Protein AF-A0A8I1WIM0-F1 (afdb_monomer_lite)

Organism: Bacillus subtilis (NCBI:txid1423)

pLDDT: mean 78.81, std 13.59, range [36.5, 94.38]

Radius of gyration: 32.96 Å; chains: 1; bounding box: 57×26×93 Å

Secondary structure (DSSP, 8-state):
-HHHHHHHHHHHHHHHHHHHHHHHHHTHHHHHHHSTT---HHHHHHHHHHHH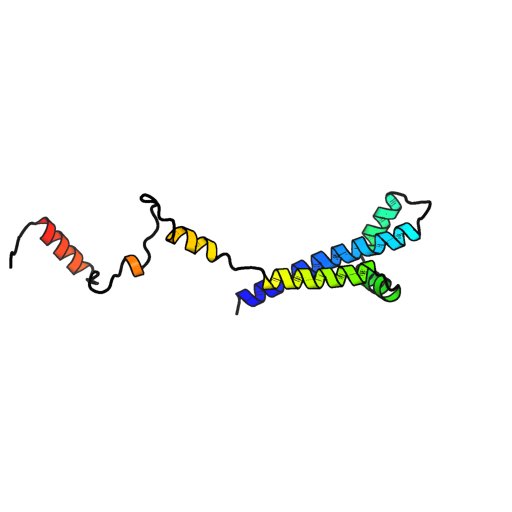H-HHHHHHHHHHTT-HHHHHHHHHHHHHHHHHHHH---TTHHHHHHHHT--TT---PPPHHHHS-TTT-----HHHHHHHHHHHHHT-----

Foldseek 3Di:
DVVLVVLVVVLVVQLVVQLLVLLLVLCVVVLCVVCVPPDDPVSNVVVNVVCVVCVVVSVVVCVVVVRVSSVVSNVVSNVVSVCSSPVPDDPVVVVVVCVVPPDPPDDDDDDPCRVDPPPPDDDDPPVVVVVVVVVVVVPPDPDD

Structure (mmCIF, N/CA/C/O backbone):
data_AF-A0A8I1WIM0-F1
#
_entry.id   AF-A0A8I1WIM0-F1
#
loop_
_atom_site.group_PDB
_atom_site.id
_atom_site.type_symbol
_atom_site.label_atom_id
_atom_site.label_alt_id
_atom_site.label_comp_id
_atom_site.label_asym_id
_atom_site.label_entity_id
_atom_site.label_seq_id
_atom_site.pdbx_PDB_ins_code
_atom_site.Cartn_x
_atom_site.Cartn_y
_atom_site.Cartn_z
_atom_site.occupancy
_atom_site.B_iso_or_equiv
_atom_site.auth_seq_id
_atom_site.auth_comp_id
_atom_site.auth_asym_id
_atom_site.auth_atom_id
_atom_site.pdbx_PDB_model_num
ATOM 1 N N . MET A 1 1 ? -21.337 -0.620 13.752 1.00 54.44 1 MET A N 1
ATOM 2 C CA . MET A 1 1 ? -21.190 -0.274 12.314 1.00 54.44 1 MET A CA 1
ATOM 3 C C . MET A 1 1 ? -20.075 0.734 11.995 1.00 54.44 1 MET A C 1
ATOM 5 O O . MET A 1 1 ? -19.410 0.536 10.989 1.00 54.44 1 MET A O 1
ATOM 9 N N . LYS A 1 2 ? -19.822 1.785 12.798 1.00 69.06 2 LYS A N 1
ATOM 10 C CA . LYS A 1 2 ? -18.802 2.815 12.471 1.00 69.06 2 LYS A CA 1
ATOM 11 C C . LYS A 1 2 ? -17.350 2.294 12.426 1.00 69.06 2 LYS A C 1
ATOM 13 O O . LYS A 1 2 ? -16.627 2.614 11.493 1.00 69.06 2 LYS A O 1
ATOM 18 N N . ALA A 1 3 ? -16.951 1.431 13.364 1.00 74.38 3 ALA A N 1
ATOM 19 C CA . ALA A 1 3 ? -15.573 0.924 13.447 1.00 74.38 3 ALA A CA 1
ATOM 20 C C . ALA A 1 3 ? -15.140 0.061 12.242 1.00 74.38 3 ALA A C 1
ATOM 22 O O . ALA A 1 3 ? -13.996 0.136 11.812 1.00 74.38 3 ALA A O 1
ATOM 23 N N . TRP A 1 4 ? -16.058 -0.721 11.664 1.00 79.25 4 TRP A N 1
ATOM 24 C CA . TRP A 1 4 ? -15.775 -1.557 10.489 1.00 79.25 4 TRP A CA 1
ATOM 25 C C . TRP A 1 4 ? -15.479 -0.718 9.241 1.00 79.25 4 TRP A C 1
ATOM 27 O O . TRP A 1 4 ? -14.532 -0.997 8.514 1.00 79.25 4 TRP A O 1
ATOM 37 N N . LYS A 1 5 ? -16.243 0.364 9.034 1.00 84.81 5 LYS A N 1
ATOM 38 C CA . LYS A 1 5 ? -16.017 1.302 7.926 1.00 84.81 5 LYS A CA 1
ATOM 39 C C . LYS A 1 5 ? -14.649 1.980 8.033 1.00 84.81 5 LYS A C 1
ATOM 41 O O . LYS A 1 5 ? -13.955 2.091 7.034 1.00 84.81 5 LYS A O 1
ATOM 46 N N . ILE A 1 6 ? -14.242 2.370 9.244 1.00 84.50 6 ILE A N 1
ATOM 47 C CA . ILE A 1 6 ? -12.926 2.982 9.493 1.00 84.50 6 ILE A CA 1
ATOM 48 C C . ILE A 1 6 ? -11.796 1.994 9.178 1.00 84.50 6 ILE A C 1
ATOM 50 O O . ILE A 1 6 ? -10.844 2.360 8.496 1.00 84.50 6 ILE A O 1
ATOM 54 N N . LYS A 1 7 ? -11.920 0.732 9.609 1.00 83.44 7 LYS A N 1
ATOM 55 C CA . LYS A 1 7 ? -10.938 -0.315 9.288 1.00 83.44 7 LYS A CA 1
ATOM 56 C C . LYS A 1 7 ? -10.828 -0.577 7.786 1.00 83.44 7 LYS A C 1
ATOM 58 O O . LYS A 1 7 ? -9.716 -0.704 7.289 1.00 83.44 7 LYS A O 1
ATOM 63 N N . LEU A 1 8 ? -11.955 -0.608 7.072 1.00 87.12 8 LEU A N 1
ATOM 64 C CA . LEU A 1 8 ? -11.970 -0.745 5.612 1.00 87.12 8 LEU A CA 1
ATOM 65 C C . LEU A 1 8 ? -11.289 0.433 4.912 1.00 87.12 8 LEU A C 1
ATOM 67 O O . LEU A 1 8 ? -10.468 0.217 4.029 1.00 87.12 8 LEU A O 1
ATOM 71 N N . ILE A 1 9 ? -11.596 1.668 5.321 1.00 89.50 9 ILE A N 1
ATOM 72 C CA . ILE A 1 9 ? -10.968 2.870 4.752 1.00 89.50 9 ILE A CA 1
ATOM 73 C C . ILE A 1 9 ? -9.457 2.846 5.005 1.00 89.50 9 ILE A C 1
ATOM 75 O O . ILE A 1 9 ? -8.682 3.076 4.085 1.00 89.50 9 ILE A O 1
ATOM 79 N N . MET A 1 10 ? -9.027 2.510 6.222 1.00 86.50 10 MET A N 1
ATOM 80 C CA . MET A 1 10 ? -7.606 2.410 6.559 1.00 86.50 10 MET A CA 1
ATOM 81 C C . MET A 1 10 ? -6.901 1.305 5.760 1.00 86.50 10 MET A C 1
ATOM 83 O O . MET A 1 10 ? -5.805 1.523 5.256 1.00 86.50 10 MET A O 1
ATOM 87 N N . GLY A 1 11 ? -7.545 0.146 5.594 1.00 88.81 11 GLY A N 1
ATOM 88 C CA . GLY A 1 11 ? -7.041 -0.941 4.756 1.00 88.81 11 GLY A CA 1
ATOM 89 C C . GLY A 1 11 ? -6.891 -0.538 3.290 1.00 88.81 11 GLY A C 1
ATOM 90 O O . GLY A 1 11 ? -5.867 -0.835 2.685 1.00 88.81 11 GLY A O 1
ATOM 91 N N . LEU A 1 12 ? -7.865 0.197 2.744 1.00 91.75 12 LEU A N 1
ATOM 92 C CA . LEU A 1 12 ? -7.794 0.751 1.390 1.00 91.75 12 LEU A CA 1
ATOM 93 C C . LEU A 1 12 ? -6.650 1.755 1.238 1.00 91.75 12 LEU A C 1
ATOM 95 O O . LEU A 1 12 ? -5.908 1.680 0.268 1.00 91.75 12 LEU A O 1
ATOM 99 N N . VAL A 1 13 ? -6.472 2.666 2.196 1.00 92.56 13 VAL A N 1
ATOM 100 C CA . VAL A 1 13 ? -5.364 3.634 2.166 1.00 92.56 13 VAL A CA 1
ATOM 101 C C . VAL A 1 13 ? -4.013 2.915 2.174 1.00 92.56 13 VAL A C 1
ATOM 103 O O . VAL A 1 13 ? -3.158 3.220 1.348 1.00 92.56 13 VAL A O 1
ATOM 106 N N . ILE A 1 14 ? -3.834 1.925 3.054 1.00 91.69 14 ILE A N 1
ATOM 107 C CA . ILE A 1 14 ? -2.611 1.109 3.106 1.00 91.69 14 ILE A CA 1
ATOM 108 C C . ILE A 1 14 ? -2.396 0.367 1.783 1.00 91.69 14 ILE A C 1
ATOM 110 O O . ILE A 1 14 ? -1.278 0.347 1.276 1.00 91.69 14 ILE A O 1
ATOM 114 N N . PHE A 1 15 ? -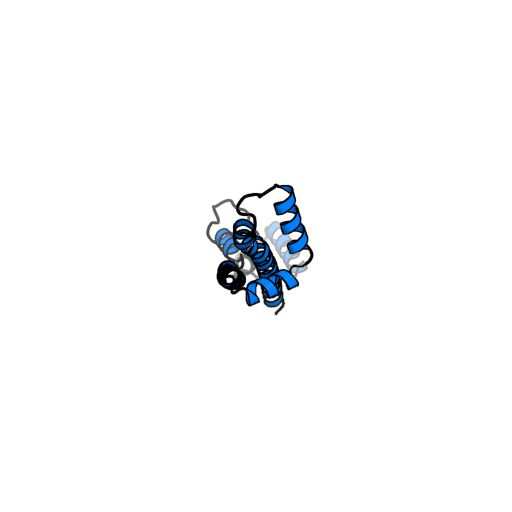3.459 -0.203 1.212 1.00 94.12 15 PHE A N 1
ATOM 115 C CA . PHE A 1 15 ? -3.402 -0.883 -0.077 1.00 94.12 15 PHE A CA 1
ATOM 116 C C . PHE A 1 15 ? -2.910 0.048 -1.191 1.00 94.12 15 PHE A C 1
ATOM 118 O O . PHE A 1 15 ? -1.952 -0.296 -1.871 1.00 94.12 15 PHE A O 1
ATOM 125 N N . PHE A 1 16 ? -3.485 1.246 -1.335 1.00 93.62 16 PHE A N 1
ATOM 126 C CA . PHE A 1 16 ? -3.051 2.198 -2.365 1.00 93.62 16 PHE A CA 1
ATOM 127 C C . PHE A 1 16 ? -1.602 2.661 -2.179 1.00 93.62 16 PHE A C 1
ATOM 129 O O . PHE A 1 16 ? -0.890 2.831 -3.164 1.00 93.62 16 PHE A O 1
ATOM 136 N N . ILE A 1 17 ? -1.147 2.835 -0.934 1.00 93.50 17 ILE A N 1
ATOM 137 C CA . ILE A 1 17 ? 0.253 3.180 -0.649 1.00 93.50 17 ILE A CA 1
ATOM 138 C C . ILE A 1 17 ? 1.183 2.037 -1.070 1.00 93.50 17 ILE A C 1
ATOM 140 O O . ILE A 1 17 ? 2.190 2.281 -1.732 1.00 93.50 17 ILE A O 1
ATOM 144 N N . LEU A 1 18 ? 0.851 0.796 -0.708 1.00 93.94 18 LEU A N 1
ATOM 145 C CA . LEU A 1 18 ? 1.639 -0.377 -1.088 1.00 93.94 18 LEU A CA 1
ATOM 146 C C . LEU A 1 18 ? 1.666 -0.564 -2.605 1.00 93.94 18 LEU A C 1
ATOM 148 O O . LEU A 1 18 ? 2.739 -0.764 -3.165 1.00 93.94 18 LEU A O 1
ATOM 152 N N . GLU A 1 19 ? 0.518 -0.439 -3.267 1.00 92.88 19 GLU A N 1
ATOM 153 C CA . GLU A 1 19 ? 0.412 -0.578 -4.720 1.00 92.88 19 GLU A CA 1
ATOM 154 C C . GLU A 1 19 ? 1.245 0.488 -5.440 1.00 92.88 19 GLU A C 1
ATOM 156 O O . GLU A 1 19 ? 1.971 0.186 -6.382 1.00 92.88 19 GLU A O 1
ATOM 161 N N . TYR A 1 20 ? 1.228 1.727 -4.946 1.00 91.94 20 TYR A N 1
ATOM 162 C CA . TYR A 1 20 ? 2.068 2.794 -5.479 1.00 91.94 20 TYR A CA 1
ATOM 163 C C . TYR A 1 20 ? 3.565 2.463 -5.372 1.00 91.94 20 TYR A C 1
ATOM 165 O O . TYR A 1 20 ? 4.312 2.634 -6.334 1.00 91.94 20 TYR A O 1
ATOM 173 N N . VAL A 1 21 ? 4.008 1.917 -4.235 1.00 91.88 21 VAL A N 1
ATOM 174 C CA . VAL A 1 21 ? 5.395 1.453 -4.067 1.00 91.88 21 VAL A CA 1
ATOM 175 C C . VAL A 1 21 ? 5.719 0.314 -5.038 1.00 91.88 21 VAL A C 1
ATOM 177 O O . VAL A 1 21 ? 6.790 0.320 -5.647 1.00 91.88 21 VAL A O 1
ATOM 180 N N . VAL A 1 22 ? 4.802 -0.638 -5.225 1.00 93.69 22 VAL A N 1
ATOM 181 C CA . VAL A 1 22 ? 4.968 -1.743 -6.180 1.00 93.69 22 VAL A CA 1
ATOM 182 C C . VAL A 1 22 ? 5.135 -1.215 -7.602 1.00 93.69 22 VAL A C 1
ATOM 184 O O . VAL A 1 22 ? 6.055 -1.652 -8.290 1.00 93.69 22 VAL A O 1
ATOM 187 N N . ILE A 1 23 ? 4.316 -0.253 -8.034 1.00 91.44 23 ILE A N 1
ATOM 188 C CA . ILE A 1 23 ? 4.412 0.371 -9.364 1.00 91.44 23 ILE A CA 1
ATOM 189 C C . ILE A 1 23 ? 5.802 0.984 -9.563 1.00 91.44 23 ILE A C 1
ATOM 191 O O . ILE A 1 23 ? 6.474 0.672 -10.546 1.00 91.44 23 ILE A O 1
ATOM 195 N N . LEU A 1 24 ? 6.280 1.783 -8.603 1.00 89.56 24 LEU A N 1
ATOM 196 C CA . LEU A 1 24 ? 7.592 2.428 -8.701 1.00 89.56 24 LEU A CA 1
ATOM 197 C C . LEU A 1 24 ? 8.737 1.412 -8.803 1.00 89.56 24 LEU A C 1
ATOM 199 O O . LEU A 1 24 ? 9.643 1.593 -9.617 1.00 89.56 24 LEU A O 1
ATOM 203 N N . LEU A 1 25 ? 8.696 0.346 -7.997 1.00 88.88 25 LEU A N 1
ATOM 204 C CA . LEU A 1 25 ? 9.735 -0.686 -7.980 1.00 88.88 25 LEU A CA 1
ATOM 205 C C . LEU A 1 25 ? 9.695 -1.587 -9.220 1.00 88.88 25 LEU A C 1
ATOM 207 O O . LEU A 1 25 ? 10.743 -2.009 -9.710 1.00 88.88 25 LEU A O 1
ATOM 211 N N . SER A 1 26 ? 8.505 -1.877 -9.742 1.00 88.50 26 SER A N 1
ATOM 212 C CA . SER A 1 26 ? 8.321 -2.866 -10.808 1.00 88.50 26 SER A CA 1
ATOM 213 C C . SER A 1 26 ? 8.936 -2.441 -12.131 1.00 88.50 26 SER A C 1
ATOM 215 O O . SER A 1 26 ? 9.418 -3.297 -12.874 1.00 88.50 26 SER A O 1
ATOM 217 N N . GLY A 1 27 ? 8.977 -1.143 -12.432 1.00 81.25 27 GLY A N 1
ATOM 218 C CA . GLY A 1 27 ? 9.632 -0.672 -13.648 1.00 81.25 27 GLY A CA 1
ATOM 219 C C . GLY A 1 27 ? 11.136 -0.418 -13.511 1.00 81.25 27 GLY A C 1
ATOM 220 O O . GLY A 1 27 ? 11.781 -0.157 -14.520 1.00 81.25 27 GLY A O 1
ATOM 221 N N . ILE A 1 28 ? 11.743 -0.593 -12.328 1.00 83.44 28 ILE A N 1
ATOM 222 C CA . ILE A 1 28 ? 13.207 -0.485 -12.173 1.00 83.44 28 ILE A CA 1
ATOM 223 C C . ILE A 1 28 ? 13.922 -1.581 -12.973 1.00 83.44 28 ILE A C 1
ATOM 225 O O . ILE A 1 28 ? 14.902 -1.309 -13.663 1.00 83.44 28 ILE A O 1
ATOM 229 N N . ALA A 1 29 ? 13.435 -2.822 -12.912 1.00 80.00 29 ALA A N 1
ATOM 230 C CA . ALA A 1 29 ? 14.039 -3.936 -13.640 1.00 80.00 29 ALA A CA 1
ATOM 231 C C . ALA A 1 29 ? 14.016 -3.751 -15.174 1.00 80.00 29 ALA A C 1
ATOM 233 O O . ALA A 1 29 ? 15.086 -3.861 -15.781 1.00 80.00 29 ALA A O 1
ATOM 234 N N . PRO A 1 30 ? 12.873 -3.437 -15.823 1.00 79.44 30 PRO A N 1
ATOM 235 C CA . PRO A 1 30 ? 12.863 -3.145 -17.255 1.00 79.44 30 PRO A CA 1
ATOM 236 C C . PRO A 1 30 ? 13.652 -1.874 -17.594 1.00 79.44 30 PRO A C 1
ATOM 238 O O . PRO A 1 30 ? 14.373 -1.874 -18.586 1.00 79.44 30 PRO A O 1
ATOM 241 N N . PHE A 1 31 ? 13.632 -0.844 -16.743 1.00 81.06 31 PHE A N 1
ATOM 242 C CA . PHE A 1 31 ? 14.435 0.364 -16.945 1.00 81.06 31 PHE A CA 1
ATOM 243 C C . PHE A 1 31 ? 15.947 0.069 -16.979 1.00 81.06 31 PHE A C 1
ATOM 245 O O . PHE A 1 31 ? 16.656 0.529 -17.876 1.00 81.06 31 PHE A O 1
ATOM 252 N N . ILE A 1 32 ? 16.451 -0.756 -16.053 1.00 80.56 32 ILE A N 1
ATOM 253 C CA . ILE A 1 32 ? 17.851 -1.218 -16.054 1.00 80.56 32 ILE A CA 1
ATOM 254 C C . ILE A 1 32 ? 18.139 -2.057 -17.304 1.00 80.56 32 ILE A C 1
ATOM 256 O O . ILE A 1 32 ? 19.192 -1.910 -17.929 1.00 80.56 32 ILE A O 1
ATOM 260 N N . ALA A 1 33 ? 17.207 -2.933 -17.686 1.00 79.19 33 ALA A N 1
ATOM 261 C CA . ALA A 1 33 ? 17.348 -3.775 -18.867 1.00 79.19 33 ALA A CA 1
ATOM 262 C C . ALA A 1 33 ? 17.353 -2.975 -20.180 1.00 79.19 33 ALA A C 1
ATOM 264 O O . ALA A 1 33 ? 17.953 -3.431 -21.149 1.00 79.19 33 ALA A O 1
ATOM 265 N N . GLU A 1 34 ? 16.729 -1.801 -20.224 1.00 79.75 34 GLU A N 1
ATOM 266 C CA . GLU A 1 34 ? 16.708 -0.920 -21.392 1.00 79.75 34 GLU A CA 1
ATOM 267 C C . GLU A 1 34 ? 17.938 -0.001 -21.439 1.00 79.75 34 GLU A C 1
ATOM 269 O O . GLU A 1 34 ? 18.547 0.192 -22.491 1.00 79.75 34 GLU A O 1
ATOM 274 N N . LYS A 1 35 ? 18.367 0.529 -20.288 1.00 79.31 35 LYS A N 1
ATOM 275 C CA . LYS A 1 35 ? 19.467 1.503 -20.182 1.00 79.31 35 LYS A CA 1
ATOM 276 C C . LYS A 1 35 ? 20.838 0.884 -19.894 1.00 79.31 35 LYS A C 1
ATOM 278 O O . LYS A 1 35 ? 21.730 1.625 -19.487 1.00 79.31 35 LYS A O 1
ATOM 283 N N . LYS A 1 36 ? 21.019 -0.422 -20.158 1.00 68.50 36 LYS A N 1
ATOM 284 C CA . LYS A 1 36 ? 22.170 -1.307 -19.822 1.00 68.50 36 LYS A CA 1
ATOM 285 C C . LYS A 1 36 ? 23.569 -0.675 -19.745 1.00 68.50 36 LYS A C 1
ATOM 287 O O . LYS A 1 36 ? 24.397 -1.176 -18.993 1.00 68.50 36 LYS A O 1
ATOM 292 N N . THR A 1 37 ? 23.863 0.363 -20.528 1.00 65.44 37 THR A N 1
ATOM 293 C CA . THR A 1 37 ? 25.184 1.010 -20.617 1.00 65.44 37 THR A CA 1
ATOM 294 C C . THR A 1 37 ? 25.196 2.530 -20.396 1.00 65.44 37 THR A C 1
ATOM 296 O O . THR A 1 37 ? 26.276 3.090 -20.267 1.00 65.44 37 THR A O 1
ATOM 299 N N . ASN A 1 38 ? 24.043 3.209 -20.326 1.00 67.94 38 ASN A N 1
ATOM 300 C CA . ASN A 1 38 ? 23.937 4.677 -20.225 1.00 67.94 38 ASN A CA 1
ATOM 301 C C . ASN A 1 38 ? 22.940 5.088 -19.135 1.00 67.94 38 ASN A C 1
ATOM 303 O O . ASN A 1 38 ? 21.981 5.826 -19.369 1.00 67.94 38 ASN A O 1
ATOM 307 N N . MET A 1 39 ? 23.141 4.560 -17.934 1.00 73.38 39 MET A N 1
ATOM 308 C CA . MET A 1 39 ? 22.287 4.852 -16.793 1.00 73.38 39 MET A CA 1
ATOM 309 C C . MET A 1 39 ? 22.789 6.133 -16.109 1.00 73.38 39 MET A C 1
ATOM 311 O O . MET A 1 39 ? 23.738 6.097 -15.329 1.00 73.38 39 MET A O 1
ATOM 315 N N . SER A 1 40 ? 22.194 7.282 -16.441 1.00 81.69 40 SER A N 1
ATOM 316 C CA . SER A 1 40 ? 22.450 8.544 -15.733 1.00 81.69 40 SER A CA 1
ATOM 317 C C . SER A 1 40 ? 21.443 8.758 -14.599 1.00 81.69 40 SER A C 1
ATOM 319 O O . SER A 1 40 ? 20.317 8.254 -14.651 1.00 81.69 40 SER A O 1
ATOM 321 N N . ALA A 1 41 ? 21.828 9.537 -13.583 1.00 79.81 41 ALA A N 1
ATOM 322 C CA . ALA A 1 41 ? 20.920 9.932 -12.503 1.00 79.81 41 ALA A CA 1
ATOM 323 C C . ALA A 1 41 ? 19.683 10.680 -13.039 1.00 79.81 41 ALA A C 1
ATOM 325 O O . ALA A 1 41 ? 18.570 10.429 -12.579 1.00 79.81 41 ALA A O 1
ATOM 326 N N . ASP A 1 42 ? 19.862 11.507 -14.073 1.00 83.62 42 ASP A N 1
ATOM 327 C CA . ASP A 1 42 ? 18.772 12.233 -14.739 1.00 83.62 42 ASP A CA 1
ATOM 328 C C . ASP A 1 42 ? 17.780 11.286 -15.425 1.00 83.62 42 ASP A C 1
ATOM 330 O O . ASP A 1 42 ? 16.572 11.504 -15.385 1.00 83.62 42 ASP A O 1
ATOM 334 N N . SER A 1 43 ? 18.278 10.192 -16.010 1.00 81.44 43 SER A N 1
ATOM 335 C CA . SER A 1 43 ? 17.431 9.185 -16.659 1.00 81.44 43 SER A CA 1
ATOM 336 C C . SER A 1 43 ? 16.553 8.454 -15.641 1.00 81.44 43 SER A C 1
ATOM 338 O O . SER A 1 43 ? 15.384 8.186 -15.912 1.00 81.44 43 SER A O 1
ATOM 340 N N . LEU A 1 44 ? 17.104 8.146 -14.460 1.00 82.25 44 LEU A N 1
ATOM 341 C CA . LEU A 1 44 ? 16.353 7.547 -13.355 1.00 82.25 44 LEU A CA 1
ATOM 342 C C . LEU A 1 44 ? 15.304 8.511 -12.803 1.00 82.25 44 LEU A C 1
ATOM 344 O O . LEU A 1 44 ? 14.159 8.114 -12.600 1.00 82.25 44 LEU A O 1
ATOM 348 N N . GLN A 1 45 ? 15.679 9.771 -12.568 1.00 85.00 45 GLN A N 1
ATOM 349 C CA . GLN A 1 45 ? 14.737 10.784 -12.093 1.00 85.00 45 GLN A CA 1
ATOM 350 C C . GLN A 1 45 ? 13.594 10.990 -13.083 1.00 85.00 45 GLN A C 1
ATOM 352 O O . GLN A 1 45 ? 12.442 11.000 -12.659 1.00 85.00 45 GLN A O 1
ATOM 357 N N . GLY A 1 46 ? 13.892 11.080 -14.382 1.00 84.69 46 GLY A N 1
ATOM 358 C CA . GLY A 1 46 ? 12.879 11.188 -15.430 1.00 84.69 46 GLY A CA 1
ATOM 359 C C . GLY A 1 46 ? 11.893 10.020 -15.406 1.00 84.69 46 GLY A C 1
ATOM 360 O O . GLY A 1 46 ? 10.688 10.246 -15.416 1.00 84.69 46 GLY A O 1
ATOM 361 N N . TYR A 1 47 ? 12.391 8.787 -15.271 1.00 84.94 47 TYR A N 1
ATOM 362 C CA . TYR A 1 47 ? 11.543 7.600 -15.134 1.00 84.94 47 TYR A CA 1
ATOM 363 C C . TYR A 1 47 ? 10.632 7.662 -13.897 1.00 84.94 47 TYR A C 1
ATOM 365 O O . TYR A 1 47 ? 9.429 7.416 -14.005 1.00 84.94 47 TYR A O 1
ATOM 373 N N . PHE A 1 48 ? 11.174 8.009 -12.724 1.00 86.00 48 PHE A N 1
ATOM 374 C CA . PHE A 1 48 ? 10.369 8.111 -11.504 1.00 86.00 48 PHE A CA 1
ATOM 375 C C . PHE A 1 48 ? 9.322 9.221 -11.601 1.00 86.00 48 PHE A C 1
ATOM 377 O O . PHE A 1 48 ? 8.202 9.039 -11.130 1.00 86.00 48 PHE A O 1
ATOM 384 N N . PHE A 1 49 ? 9.669 10.354 -12.213 1.00 88.00 49 PHE A N 1
ATOM 385 C CA . PHE A 1 49 ? 8.755 11.478 -12.387 1.00 88.00 49 PHE A CA 1
ATOM 386 C C . PHE A 1 49 ? 7.609 11.120 -13.338 1.00 88.00 49 PHE A C 1
ATOM 388 O O . PHE A 1 49 ? 6.448 11.333 -13.002 1.00 88.00 49 PHE A O 1
ATOM 395 N N . ASP A 1 50 ? 7.926 10.504 -14.476 1.00 85.88 50 ASP A N 1
ATOM 396 C CA . ASP A 1 50 ? 6.944 10.066 -15.471 1.00 85.88 50 ASP A CA 1
ATOM 397 C C . ASP A 1 50 ? 6.005 8.984 -14.912 1.00 85.88 50 ASP A C 1
ATOM 399 O O . ASP A 1 50 ? 4.781 9.118 -14.956 1.00 85.88 50 ASP A O 1
ATOM 403 N N . THR A 1 51 ? 6.570 7.968 -14.254 1.00 86.56 51 THR A N 1
ATOM 404 C CA . THR A 1 51 ? 5.800 6.883 -13.620 1.00 86.56 51 THR A CA 1
ATOM 405 C C . THR A 1 51 ? 4.901 7.403 -12.492 1.00 86.56 51 THR A C 1
ATOM 407 O O . THR A 1 51 ? 3.776 6.935 -12.324 1.00 86.56 51 THR A O 1
ATOM 410 N N . SER A 1 52 ? 5.374 8.393 -11.729 1.00 86.94 52 SER A N 1
ATOM 411 C CA . SER A 1 52 ? 4.616 9.038 -10.649 1.00 86.94 52 SER A CA 1
ATOM 412 C C . SER A 1 52 ? 3.457 9.895 -11.173 1.00 86.94 52 SER A C 1
ATOM 414 O O . SER A 1 52 ? 2.371 9.887 -10.593 1.00 86.94 52 SER A O 1
ATOM 416 N N . LEU A 1 53 ? 3.655 10.606 -12.289 1.00 90.19 53 LEU A N 1
ATOM 417 C CA . LEU A 1 53 ? 2.613 11.420 -12.924 1.00 90.19 53 LEU A CA 1
ATOM 418 C C . LEU A 1 53 ? 1.569 10.575 -13.665 1.00 90.19 53 LEU A C 1
ATOM 420 O O . LEU A 1 53 ? 0.406 10.977 -13.760 1.00 90.19 53 LEU A O 1
ATOM 424 N N . HIS A 1 54 ? 1.960 9.399 -14.162 1.00 89.88 54 HIS A N 1
ATOM 425 C CA . HIS A 1 54 ? 1.111 8.535 -14.982 1.00 89.88 54 HIS A CA 1
ATOM 426 C C . HIS A 1 54 ? 1.022 7.086 -14.459 1.00 89.88 54 HIS A C 1
ATOM 428 O O . HIS A 1 54 ? 1.274 6.134 -15.204 1.00 89.88 54 HIS A O 1
ATOM 434 N N . PRO A 1 55 ? 0.565 6.869 -13.208 1.00 86.56 55 PRO A N 1
ATOM 435 C CA . PRO A 1 55 ? 0.558 5.542 -12.591 1.00 86.56 55 PRO A CA 1
ATOM 436 C C . PRO A 1 55 ? -0.367 4.553 -13.313 1.00 86.56 55 PRO A C 1
ATOM 438 O O . PRO A 1 55 ? -0.048 3.374 -13.422 1.00 86.56 55 PRO A O 1
ATOM 441 N N . PHE A 1 56 ? -1.494 5.014 -13.866 1.00 88.94 56 PHE A N 1
ATOM 442 C CA . PHE A 1 56 ? -2.421 4.147 -14.605 1.00 88.94 56 PHE A CA 1
ATOM 443 C C . PHE A 1 56 ? -1.830 3.617 -15.915 1.00 88.94 56 PHE A C 1
ATOM 445 O O . PHE A 1 56 ? -2.086 2.472 -16.282 1.00 88.94 56 PHE A O 1
ATOM 452 N N . VAL A 1 57 ? -1.025 4.434 -16.598 1.00 89.31 57 VAL A N 1
ATOM 453 C CA . VAL A 1 57 ? -0.329 4.026 -17.826 1.00 89.31 57 VAL A CA 1
ATOM 454 C C . VAL A 1 57 ? 0.744 2.994 -17.484 1.00 89.31 57 VAL A C 1
ATOM 456 O O . VAL A 1 57 ? 0.845 1.969 -18.154 1.00 89.31 57 VAL A O 1
ATOM 459 N N . ALA A 1 58 ? 1.482 3.206 -16.390 1.00 87.94 58 ALA A N 1
ATOM 460 C CA . ALA A 1 58 ? 2.463 2.243 -15.900 1.00 87.94 58 ALA A CA 1
ATOM 461 C C . ALA A 1 58 ? 1.828 0.879 -15.579 1.00 87.94 58 ALA A C 1
ATOM 463 O O . ALA A 1 58 ? 2.356 -0.146 -16.002 1.00 87.94 58 ALA A O 1
ATOM 464 N N . ILE A 1 59 ? 0.665 0.855 -14.916 1.00 89.44 59 ILE A N 1
ATOM 465 C CA . ILE A 1 59 ? -0.068 -0.391 -14.630 1.00 89.44 59 ILE A CA 1
ATOM 466 C C . ILE A 1 59 ? -0.432 -1.133 -15.922 1.00 89.44 59 ILE A C 1
ATOM 468 O O . ILE A 1 59 ? -0.188 -2.334 -16.012 1.00 89.44 59 ILE A O 1
ATOM 472 N N . GLN A 1 60 ? -0.994 -0.442 -16.921 1.00 90.75 60 GLN A N 1
ATOM 473 C CA . GLN A 1 60 ? -1.346 -1.067 -18.204 1.00 90.75 60 GLN A CA 1
ATOM 474 C C . GLN A 1 60 ? -0.112 -1.666 -18.880 1.00 90.75 60 GLN A C 1
ATOM 476 O O . GLN A 1 60 ? -0.108 -2.846 -19.218 1.00 90.75 60 GLN A O 1
ATOM 481 N N . ASN A 1 61 ? 0.977 -0.898 -18.949 1.00 89.19 61 ASN A N 1
ATOM 482 C CA . ASN A 1 61 ? 2.234 -1.367 -19.520 1.00 89.19 61 ASN A CA 1
ATOM 483 C C . ASN A 1 61 ? 2.791 -2.592 -18.777 1.00 89.19 61 ASN A C 1
ATOM 485 O O . ASN A 1 61 ? 3.334 -3.498 -19.406 1.00 89.19 61 ASN A O 1
ATOM 489 N N . TYR A 1 62 ? 2.678 -2.649 -17.447 1.00 90.25 62 TYR A N 1
ATOM 490 C CA . TYR A 1 62 ? 3.153 -3.791 -16.657 1.00 90.25 62 TYR A CA 1
ATOM 491 C C . TYR A 1 62 ? 2.292 -5.041 -16.824 1.00 90.25 62 TYR A C 1
ATOM 493 O O . TYR A 1 62 ? 2.835 -6.145 -16.790 1.00 90.25 62 TYR A O 1
ATOM 501 N N . LEU A 1 63 ? 0.985 -4.882 -17.029 1.00 88.44 63 LEU A N 1
ATOM 502 C CA . LEU A 1 63 ? 0.087 -5.989 -17.352 1.00 88.44 63 LEU A CA 1
ATOM 503 C C . LEU A 1 63 ? 0.346 -6.520 -18.767 1.00 88.44 63 LEU A C 1
ATOM 505 O O . LEU A 1 63 ? 0.478 -7.728 -18.942 1.00 88.44 63 LEU A O 1
ATOM 509 N N . ASP A 1 64 ? 0.502 -5.631 -19.749 1.00 89.62 64 ASP A N 1
ATOM 510 C CA . ASP A 1 64 ? 0.749 -6.005 -21.148 1.00 89.62 64 ASP A CA 1
ATOM 511 C C . ASP A 1 64 ? 2.126 -6.658 -21.346 1.00 89.62 64 ASP A C 1
ATOM 513 O O . ASP A 1 64 ? 2.292 -7.537 -22.192 1.00 89.62 64 ASP A O 1
ATOM 517 N N . SER A 1 65 ? 3.119 -6.254 -20.548 1.00 87.19 65 SER A N 1
ATOM 518 C CA . SER A 1 65 ? 4.480 -6.809 -20.584 1.00 87.19 65 SER A CA 1
ATOM 519 C C . SER A 1 65 ? 4.691 -8.032 -19.685 1.00 87.19 65 SER A C 1
ATOM 521 O O . SER A 1 65 ? 5.822 -8.511 -19.586 1.00 87.19 65 SER A O 1
ATOM 523 N N . ASP A 1 66 ? 3.636 -8.536 -19.033 1.00 87.00 66 ASP A N 1
ATOM 524 C CA . ASP A 1 66 ? 3.695 -9.640 -18.062 1.00 87.00 66 ASP A CA 1
ATOM 525 C C . ASP A 1 66 ? 4.819 -9.439 -17.025 1.00 87.00 66 ASP A C 1
ATOM 527 O O . ASP A 1 66 ? 5.655 -10.312 -16.750 1.00 87.00 66 ASP A O 1
ATOM 531 N N . ASN A 1 67 ? 4.893 -8.223 -16.471 1.00 89.19 67 ASN A N 1
ATOM 532 C CA . ASN A 1 67 ? 5.926 -7.863 -15.515 1.00 89.19 67 ASN A CA 1
ATOM 533 C C . ASN A 1 67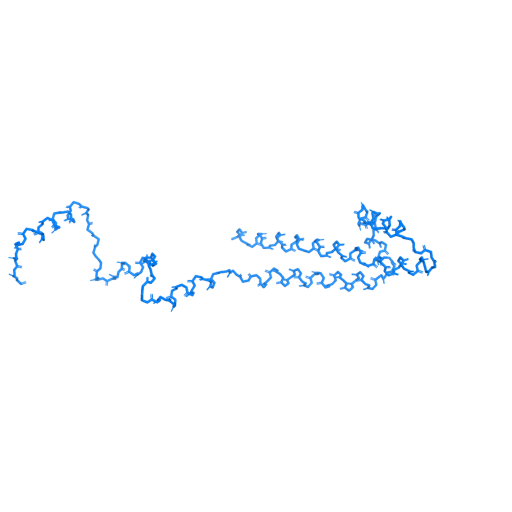 ? 5.726 -8.653 -14.214 1.00 89.19 67 ASN A C 1
ATOM 535 O O . ASN A 1 67 ? 4.927 -8.305 -13.343 1.00 89.19 67 ASN A O 1
ATOM 539 N N . ARG A 1 68 ? 6.516 -9.718 -14.060 1.00 89.44 68 ARG A N 1
ATOM 540 C CA . ARG A 1 68 ? 6.455 -10.629 -12.909 1.00 89.44 68 ARG A CA 1
ATOM 541 C C . ARG A 1 68 ? 6.648 -9.924 -11.567 1.00 89.44 68 ARG A C 1
ATOM 543 O O . ARG A 1 68 ? 6.059 -10.356 -10.581 1.00 89.44 68 ARG A O 1
ATOM 550 N N . LEU A 1 69 ? 7.455 -8.858 -11.517 1.00 90.31 69 LEU A N 1
ATOM 551 C CA . LEU A 1 69 ? 7.660 -8.087 -10.285 1.00 90.31 69 LEU A CA 1
ATOM 552 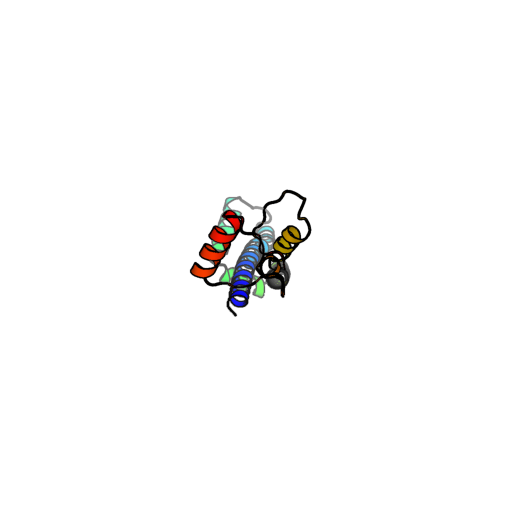C C . LEU A 1 69 ? 6.388 -7.348 -9.883 1.00 90.31 69 LEU A C 1
ATOM 554 O O . LEU A 1 69 ? 6.036 -7.369 -8.705 1.00 90.31 69 LEU A O 1
ATOM 558 N N . PHE A 1 70 ? 5.684 -6.775 -10.860 1.00 93.12 70 PHE A N 1
ATOM 559 C CA . PHE A 1 70 ? 4.401 -6.122 -10.628 1.00 93.12 70 PHE A CA 1
ATOM 560 C C . PHE A 1 70 ? 3.372 -7.129 -10.121 1.00 93.12 70 PHE A C 1
ATOM 562 O O . PHE A 1 70 ? 2.818 -6.944 -9.047 1.00 93.12 70 PHE A O 1
ATOM 569 N N . ILE A 1 71 ? 3.202 -8.259 -10.813 1.00 92.00 71 ILE A N 1
ATOM 570 C CA . ILE A 1 71 ? 2.210 -9.280 -10.441 1.00 92.00 71 ILE A CA 1
ATOM 571 C C . ILE A 1 71 ? 2.458 -9.814 -9.023 1.00 92.00 71 ILE A C 1
ATOM 573 O O . ILE A 1 71 ? 1.545 -9.848 -8.197 1.00 92.00 71 ILE A O 1
ATOM 577 N N . VAL A 1 72 ? 3.694 -10.217 -8.713 1.00 93.56 72 VAL A N 1
ATOM 578 C CA . VAL A 1 72 ? 4.042 -10.733 -7.379 1.00 93.56 72 VAL A CA 1
ATOM 579 C C . VAL A 1 72 ? 3.909 -9.638 -6.317 1.00 93.56 72 VAL A C 1
ATOM 581 O O . VAL A 1 72 ? 3.400 -9.902 -5.226 1.00 93.56 72 VAL A O 1
ATOM 584 N N . GLY A 1 73 ? 4.327 -8.412 -6.637 1.00 93.19 73 GLY A N 1
ATOM 585 C CA . GLY A 1 73 ? 4.227 -7.255 -5.754 1.00 93.19 73 GLY A CA 1
ATOM 586 C C . GLY A 1 73 ? 2.783 -6.903 -5.408 1.00 93.19 73 GLY A C 1
ATOM 587 O O . GLY A 1 73 ? 2.463 -6.776 -4.228 1.00 93.19 73 GLY A O 1
ATOM 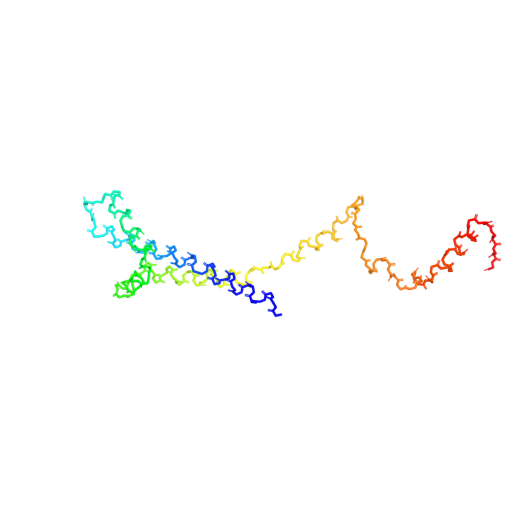588 N N . SER A 1 74 ? 1.893 -6.826 -6.398 1.00 93.88 74 SER A N 1
ATOM 589 C CA . SER A 1 74 ? 0.475 -6.515 -6.196 1.00 93.88 74 SER A CA 1
ATOM 590 C C . SER A 1 74 ? -0.231 -7.619 -5.404 1.00 93.88 74 SER A C 1
ATOM 592 O O . SER A 1 74 ? -1.004 -7.330 -4.491 1.00 93.88 74 SER A O 1
ATOM 594 N N . ILE A 1 75 ? 0.087 -8.900 -5.649 1.00 94.38 75 ILE A N 1
ATOM 595 C CA . ILE A 1 75 ? -0.426 -10.011 -4.823 1.00 94.38 75 ILE A CA 1
ATOM 596 C C . ILE A 1 75 ? 0.021 -9.848 -3.363 1.00 94.38 75 ILE A C 1
ATOM 598 O O . ILE A 1 75 ? -0.794 -9.975 -2.444 1.00 94.38 75 ILE A O 1
ATOM 602 N N . ALA A 1 76 ? 1.298 -9.535 -3.130 1.00 94.06 76 ALA A N 1
ATOM 603 C CA . ALA A 1 76 ? 1.812 -9.291 -1.787 1.00 94.06 76 ALA A CA 1
ATOM 604 C C . ALA A 1 76 ? 1.135 -8.077 -1.125 1.00 94.06 76 ALA A C 1
ATOM 606 O O . ALA A 1 76 ? 0.757 -8.156 0.046 1.00 94.06 76 ALA A O 1
ATOM 607 N N . ALA A 1 77 ? 0.911 -6.990 -1.870 1.00 94.00 77 ALA A N 1
ATOM 608 C CA . ALA A 1 77 ? 0.220 -5.795 -1.390 1.00 94.00 77 ALA A CA 1
ATOM 609 C C . ALA A 1 77 ? -1.214 -6.108 -0.933 1.00 94.00 77 ALA A C 1
ATOM 611 O O . ALA A 1 77 ? -1.616 -5.689 0.157 1.00 94.00 77 ALA A O 1
ATOM 612 N N . VAL A 1 78 ? -1.959 -6.915 -1.698 1.00 94.25 78 VAL A N 1
ATOM 613 C CA . VAL A 1 78 ? -3.298 -7.391 -1.312 1.00 94.25 78 VAL A CA 1
ATOM 614 C C . VAL A 1 78 ? -3.242 -8.194 -0.011 1.00 94.25 78 VAL A C 1
ATOM 616 O O . VAL A 1 78 ? -4.021 -7.933 0.907 1.00 94.25 78 VAL A O 1
ATOM 619 N N . ILE A 1 79 ? -2.312 -9.147 0.110 1.00 93.12 79 ILE A N 1
ATOM 620 C CA . ILE A 1 79 ? -2.179 -9.988 1.311 1.00 93.12 79 ILE A CA 1
ATOM 621 C C . ILE A 1 79 ? -1.876 -9.134 2.545 1.00 93.12 79 ILE A C 1
ATOM 623 O O . ILE A 1 79 ? -2.520 -9.299 3.584 1.00 93.12 79 ILE A O 1
ATOM 627 N N . VAL A 1 80 ? -0.932 -8.196 2.438 1.00 90.69 80 VAL A N 1
ATOM 628 C CA . VAL A 1 80 ? -0.557 -7.302 3.542 1.00 90.69 80 VAL A CA 1
ATOM 629 C C . VAL A 1 80 ? -1.722 -6.391 3.929 1.00 90.69 80 VAL A C 1
ATOM 631 O O . VAL A 1 80 ? -2.000 -6.236 5.120 1.00 90.69 80 VAL A O 1
ATOM 634 N N . ALA A 1 81 ? -2.453 -5.838 2.959 1.00 89.56 81 ALA A N 1
ATOM 635 C CA . ALA A 1 81 ? -3.626 -5.011 3.228 1.00 89.56 81 ALA A CA 1
ATOM 636 C C . ALA A 1 81 ? -4.732 -5.797 3.954 1.00 89.56 81 ALA A C 1
ATOM 638 O O . ALA A 1 81 ? -5.310 -5.304 4.928 1.00 89.56 81 ALA A O 1
ATOM 639 N N . LEU A 1 82 ? -4.991 -7.043 3.542 1.00 89.25 82 LEU A N 1
ATOM 640 C CA . LEU A 1 82 ? -5.923 -7.940 4.232 1.00 89.25 82 LEU A CA 1
ATOM 641 C C . LEU A 1 82 ? -5.447 -8.245 5.655 1.00 89.25 82 LEU A C 1
ATOM 643 O O . LEU A 1 82 ? -6.218 -8.099 6.605 1.00 89.25 82 LEU A O 1
ATOM 647 N N . MET A 1 83 ? -4.171 -8.593 5.835 1.00 87.06 83 MET A N 1
ATOM 648 C CA . MET A 1 83 ? -3.601 -8.814 7.165 1.00 87.06 83 MET A CA 1
ATOM 649 C C . MET A 1 83 ? -3.749 -7.583 8.060 1.00 87.06 83 MET A C 1
ATOM 651 O O . MET A 1 83 ? -4.156 -7.727 9.209 1.00 87.06 83 MET A O 1
ATOM 655 N N . ALA A 1 84 ? -3.494 -6.376 7.555 1.00 84.44 84 ALA A N 1
ATOM 656 C CA . ALA A 1 84 ? -3.655 -5.141 8.320 1.00 84.44 84 ALA A CA 1
ATOM 657 C C . ALA A 1 84 ? -5.113 -4.913 8.765 1.00 84.44 84 ALA A C 1
ATOM 659 O O . ALA A 1 84 ? -5.356 -4.488 9.901 1.00 84.44 84 ALA A O 1
ATOM 660 N N . MET A 1 85 ? -6.087 -5.248 7.910 1.00 83.00 85 MET A N 1
ATOM 661 C CA . MET A 1 85 ? -7.517 -5.147 8.225 1.00 83.00 85 MET A CA 1
ATOM 662 C C . MET A 1 85 ? -7.967 -6.144 9.305 1.00 83.00 85 MET A C 1
ATOM 664 O O . MET A 1 85 ? -8.746 -5.775 10.191 1.00 83.00 85 MET A O 1
ATOM 668 N N . PHE A 1 86 ? -7.478 -7.387 9.261 1.00 81.50 86 PHE A N 1
ATOM 669 C CA . PHE A 1 86 ? -7.908 -8.449 10.180 1.00 81.50 86 PHE A CA 1
ATOM 670 C C . PHE A 1 86 ? -7.082 -8.524 11.475 1.00 81.50 86 PHE A C 1
ATOM 672 O O . PHE A 1 86 ? -7.644 -8.803 12.534 1.00 81.50 86 PHE A O 1
ATOM 679 N N . ASN A 1 87 ? -5.782 -8.212 11.435 1.00 73.75 87 ASN A N 1
ATOM 680 C CA . ASN A 1 87 ? -4.873 -8.326 12.584 1.00 73.75 87 ASN A CA 1
ATOM 681 C C . ASN A 1 87 ? -4.778 -7.068 13.454 1.00 73.75 87 ASN A C 1
ATOM 683 O O . ASN A 1 87 ? -4.080 -7.091 14.469 1.00 73.75 87 ASN A O 1
ATOM 687 N N . THR A 1 88 ? -5.503 -5.987 13.142 1.00 64.75 88 THR A N 1
ATOM 688 C CA . THR A 1 88 ? -5.649 -4.859 14.076 1.00 64.75 88 THR A CA 1
ATOM 689 C C . THR A 1 88 ? -6.512 -5.282 15.267 1.00 64.75 88 THR A C 1
ATOM 691 O O . THR A 1 88 ? -7.733 -5.056 15.314 1.00 64.75 88 THR A O 1
ATOM 694 N N . LYS A 1 89 ? -5.869 -5.923 16.251 1.00 57.91 89 LYS A N 1
ATOM 695 C CA . LYS A 1 89 ? -6.425 -6.123 17.588 1.00 57.91 89 LYS A CA 1
ATOM 696 C C . LYS A 1 89 ? -6.764 -4.744 18.142 1.00 57.91 89 LYS A C 1
ATOM 698 O O . LYS A 1 89 ? -5.940 -3.839 18.153 1.00 57.91 89 LYS A O 1
ATOM 703 N N . SER A 1 90 ? -8.017 -4.569 18.546 1.00 55.25 90 SER A N 1
ATOM 704 C CA . SER A 1 90 ? -8.419 -3.392 19.307 1.00 55.25 90 SER A CA 1
ATOM 705 C C . SER A 1 90 ? -7.568 -3.371 20.578 1.00 55.25 90 SER A C 1
ATOM 707 O O . SER A 1 90 ? -7.545 -4.380 21.280 1.00 55.25 90 SER A O 1
ATOM 709 N N . ASN A 1 91 ? -6.888 -2.258 20.872 1.00 53.28 91 ASN A N 1
ATOM 710 C CA . ASN A 1 91 ? -6.058 -2.031 22.072 1.00 53.28 91 ASN A CA 1
ATOM 711 C C . ASN A 1 91 ? -6.814 -2.175 23.416 1.00 53.28 91 ASN A C 1
ATOM 713 O O . ASN A 1 91 ? -6.342 -1.737 24.455 1.00 53.28 91 ASN A O 1
ATOM 717 N N . LYS A 1 92 ? -7.979 -2.830 23.443 1.00 51.66 92 LYS A N 1
ATOM 718 C CA . LYS A 1 92 ? -8.723 -3.164 24.660 1.00 51.66 92 LYS A CA 1
ATOM 719 C C . LYS A 1 92 ? -7.927 -4.007 25.658 1.00 51.66 92 LYS A C 1
ATOM 721 O O . LYS A 1 92 ? -8.268 -3.987 26.829 1.00 51.66 92 LYS A O 1
ATOM 726 N N . LYS A 1 93 ? -6.871 -4.705 25.226 1.00 49.34 93 LYS A N 1
ATOM 727 C CA . LYS A 1 93 ? -6.003 -5.467 26.138 1.00 49.34 93 LYS A CA 1
ATOM 728 C C . LYS A 1 93 ? -5.189 -4.596 27.095 1.00 49.34 93 LYS A C 1
ATOM 730 O O . LYS A 1 93 ? -4.804 -5.084 28.146 1.00 49.34 93 LYS A O 1
ATOM 735 N N . GLU A 1 94 ? -4.945 -3.331 26.764 1.00 50.06 94 GLU A N 1
ATOM 736 C CA . GLU A 1 94 ? -4.185 -2.430 27.640 1.00 50.06 94 GLU A CA 1
ATOM 737 C C . GLU A 1 94 ? -4.992 -2.029 28.891 1.00 50.06 94 GLU A C 1
ATOM 739 O O . GLU A 1 94 ? -4.416 -1.764 29.940 1.00 50.06 94 GLU A O 1
ATOM 744 N N . LEU A 1 95 ? -6.329 -2.094 28.818 1.00 50.19 95 LEU A N 1
ATOM 745 C CA . LEU A 1 95 ? -7.222 -1.839 29.955 1.00 50.19 95 LEU A CA 1
ATOM 746 C C . LEU A 1 95 ? -7.240 -2.994 30.972 1.00 50.19 95 LEU A C 1
ATOM 748 O O . LEU A 1 95 ? -7.384 -2.747 32.162 1.00 50.19 95 LEU A O 1
ATOM 752 N N . GLU A 1 96 ? -7.040 -4.241 30.535 1.00 51.97 96 GLU A N 1
ATOM 753 C CA . GLU A 1 96 ? -7.076 -5.415 31.429 1.00 51.97 96 GLU A CA 1
ATOM 754 C C . GLU A 1 96 ? -5.819 -5.527 32.317 1.00 51.97 96 GLU A C 1
ATOM 756 O O . GLU A 1 96 ? -5.869 -6.097 33.408 1.00 51.97 96 GLU A O 1
ATOM 761 N N . LEU A 1 97 ? -4.688 -4.951 31.891 1.00 52.69 97 LEU A N 1
ATOM 762 C CA . LEU A 1 97 ? -3.450 -4.932 32.683 1.00 52.69 97 LEU A CA 1
ATOM 763 C C . LEU A 1 97 ? -3.529 -3.974 33.882 1.00 52.69 97 LEU A C 1
ATOM 765 O O . LEU A 1 97 ? -2.944 -4.273 34.923 1.00 52.69 97 LEU A O 1
ATOM 769 N N . ALA A 1 98 ? -4.280 -2.873 33.769 1.00 52.28 98 ALA A N 1
ATOM 770 C CA . ALA A 1 98 ? -4.501 -1.935 34.873 1.00 52.28 98 ALA A CA 1
ATOM 771 C C . ALA A 1 98 ? -5.347 -2.544 36.009 1.00 52.28 98 ALA A C 1
ATOM 773 O O . ALA A 1 98 ? -5.119 -2.239 37.181 1.00 52.28 98 ALA A O 1
ATOM 774 N N . ASP A 1 99 ? -6.276 -3.445 35.675 1.00 54.41 99 ASP A N 1
ATOM 775 C CA . ASP A 1 99 ? -7.087 -4.162 36.665 1.00 54.41 99 ASP A CA 1
ATOM 776 C C . ASP A 1 99 ? -6.311 -5.307 37.336 1.00 54.41 99 ASP A C 1
ATOM 778 O O . ASP A 1 99 ? -6.441 -5.513 38.544 1.00 54.41 99 ASP A O 1
ATOM 782 N N . SER A 1 100 ? -5.464 -6.026 36.586 1.00 58.09 100 SER A N 1
ATOM 783 C CA . SER A 1 100 ? -4.725 -7.195 37.093 1.00 58.09 100 SER A CA 1
ATOM 784 C C . SER A 1 100 ? -3.479 -6.857 37.923 1.00 58.09 100 SER A C 1
ATOM 786 O O . SER A 1 100 ? -3.074 -7.680 38.743 1.00 58.09 100 SER A O 1
ATOM 788 N N . TYR A 1 101 ? -2.848 -5.697 37.714 1.00 54.25 101 TYR A N 1
ATOM 789 C CA . TYR A 1 101 ? -1.612 -5.282 38.399 1.00 54.25 101 TYR A CA 1
ATOM 790 C C . TYR A 1 101 ? -1.841 -4.085 39.331 1.00 54.25 101 TYR A C 1
ATOM 792 O O . TYR A 1 101 ? -1.030 -3.161 39.389 1.00 54.25 101 TYR A O 1
ATOM 800 N N . GLY A 1 102 ? -2.945 -4.098 40.083 1.00 54.47 102 GLY A N 1
ATOM 801 C CA . GLY A 1 102 ? -3.172 -3.164 41.186 1.00 54.47 102 GLY A CA 1
ATOM 802 C C . GLY A 1 102 ? -2.157 -3.382 42.310 1.00 54.47 102 GLY A C 1
ATOM 803 O O . GLY A 1 102 ? -2.446 -4.048 43.300 1.00 54.47 102 GLY A O 1
ATOM 804 N N . VAL A 1 103 ? -0.945 -2.853 42.147 1.00 55.94 103 VAL A N 1
ATOM 805 C CA . VAL A 1 103 ? 0.062 -2.768 43.207 1.00 55.94 103 VAL A CA 1
ATOM 806 C C . VAL A 1 103 ? -0.543 -1.927 44.330 1.00 55.94 103 VAL A C 1
ATOM 808 O O . VAL A 1 103 ? -1.077 -0.850 44.061 1.00 55.94 103 VAL A O 1
ATOM 811 N N . HIS A 1 104 ? -0.489 -2.413 45.574 1.00 53.75 104 HIS A N 1
ATOM 812 C CA . HIS A 1 104 ? -0.955 -1.688 46.761 1.00 53.75 104 HIS A CA 1
ATOM 813 C C . HIS A 1 104 ? -0.355 -0.267 46.776 1.00 53.75 104 HIS A C 1
ATOM 815 O O . HIS A 1 104 ? 0.810 -0.091 47.123 1.00 53.75 104 HIS A O 1
ATOM 821 N N . GLY A 1 105 ? -1.130 0.734 46.346 1.00 56.22 105 GLY A N 1
ATOM 822 C CA . GLY A 1 105 ? -0.681 2.125 46.215 1.00 56.22 105 GLY A CA 1
ATOM 823 C C . GLY A 1 105 ? -0.987 2.811 44.877 1.00 56.22 105 GLY A C 1
ATOM 824 O O . GLY A 1 105 ? -0.833 4.027 44.797 1.00 56.22 105 GLY A O 1
ATOM 825 N N . SER A 1 106 ? -1.445 2.105 43.836 1.00 59.94 106 SER A N 1
ATOM 826 C CA . SER A 1 106 ? -1.914 2.777 42.615 1.00 59.94 106 SER A CA 1
ATOM 827 C C . SER A 1 106 ? -3.345 3.291 42.799 1.00 59.94 106 SER A C 1
ATOM 829 O O . SER A 1 106 ? -4.292 2.502 42.822 1.00 59.94 106 SER A O 1
ATOM 831 N N . SER A 1 107 ? -3.522 4.608 42.903 1.00 63.91 107 SER A N 1
ATOM 832 C CA . SER A 1 107 ? -4.851 5.223 42.853 1.00 63.91 107 SER A CA 1
ATOM 833 C C . SER A 1 107 ? -5.435 5.062 41.449 1.00 63.91 107 SER A C 1
ATOM 835 O O . SER A 1 107 ? -5.022 5.759 40.522 1.00 63.91 107 SER A O 1
ATOM 837 N N . ARG A 1 108 ? -6.397 4.148 41.286 1.00 70.62 108 ARG A N 1
ATOM 838 C CA . ARG A 1 108 ? -7.276 4.095 40.110 1.00 70.62 108 ARG A CA 1
ATOM 839 C C . ARG A 1 108 ? -8.680 4.552 40.476 1.00 70.62 108 ARG A C 1
ATOM 841 O O . ARG A 1 108 ? -9.098 4.430 41.625 1.00 70.62 108 ARG A O 1
ATOM 848 N N . TRP A 1 109 ? -9.397 5.078 39.486 1.00 71.50 109 TRP A N 1
ATOM 849 C CA . TRP A 1 109 ? -10.827 5.331 39.624 1.00 71.50 109 TRP A CA 1
ATOM 850 C C . TRP A 1 109 ? -11.542 4.004 39.882 1.00 71.50 109 TRP A C 1
ATOM 852 O O . TRP A 1 109 ? -11.325 3.036 39.153 1.00 71.50 109 TRP A O 1
ATOM 862 N N . ALA A 1 110 ? -12.348 3.965 40.941 1.00 72.12 110 ALA A N 1
ATOM 863 C CA . ALA A 1 110 ? -13.134 2.790 41.288 1.00 72.12 110 ALA A CA 1
ATOM 864 C C . ALA A 1 110 ? -14.228 2.564 40.238 1.00 72.12 110 ALA A C 1
ATOM 866 O O . ALA A 1 110 ? -14.834 3.516 39.741 1.00 72.12 110 ALA A O 1
ATOM 867 N N . THR A 1 111 ? -14.475 1.302 39.899 1.00 73.62 111 THR A N 1
ATOM 868 C CA . THR A 1 111 ? -15.539 0.935 38.954 1.00 73.62 111 THR A CA 1
ATOM 869 C C . THR A 1 111 ? -16.878 0.820 39.685 1.00 73.62 111 THR A C 1
ATOM 871 O O . THR A 1 111 ? -16.917 0.440 40.850 1.00 73.62 111 THR A O 1
ATOM 874 N N . ASP A 1 112 ? -18.000 1.055 39.000 1.00 73.00 112 ASP A N 1
ATOM 875 C CA . ASP A 1 112 ? -19.351 0.945 39.582 1.00 73.00 112 ASP A CA 1
ATOM 876 C C . ASP A 1 112 ? -19.601 -0.391 40.304 1.00 73.00 112 ASP A C 1
ATOM 878 O O . ASP A 1 112 ? -20.267 -0.435 41.330 1.00 73.00 112 ASP A O 1
ATOM 882 N N . LYS A 1 113 ? -19.022 -1.491 39.812 1.00 75.62 113 LYS A N 1
ATOM 883 C CA . LYS A 1 113 ? -19.127 -2.818 40.446 1.00 75.62 113 LYS A CA 1
ATOM 884 C C . LYS A 1 113 ? -18.361 -2.934 41.769 1.00 75.62 113 LYS A C 1
ATOM 886 O O . LYS A 1 113 ? -18.684 -3.803 42.569 1.00 75.62 113 LYS A O 1
ATOM 891 N N . GLU A 1 114 ? -17.343 -2.102 41.970 1.00 69.06 114 GLU A N 1
ATOM 892 C CA . GLU A 1 114 ? -16.583 -2.000 43.222 1.00 69.06 114 GLU A CA 1
ATOM 893 C C . GLU A 1 114 ? -17.274 -1.045 44.210 1.00 69.06 114 GLU A C 1
ATOM 895 O O . GLU A 1 114 ? -17.191 -1.247 45.416 1.00 69.06 114 GLU A O 1
ATOM 900 N N . LEU A 1 115 ? -17.974 -0.019 43.708 1.00 74.31 115 LEU A N 1
ATOM 901 C CA . LEU A 1 115 ? -18.669 0.988 44.521 1.00 74.31 115 LEU A CA 1
ATOM 902 C C . LEU A 1 115 ? -20.070 0.543 44.971 1.00 74.31 115 LEU A C 1
ATOM 904 O O . LEU A 1 115 ? -20.500 0.846 46.086 1.00 74.31 115 LEU A O 1
ATOM 908 N N . PHE A 1 116 ? -20.794 -0.175 44.114 1.00 80.12 116 PHE A N 1
ATOM 909 C CA . PHE A 1 116 ? -22.188 -0.565 44.324 1.00 80.12 116 PHE A CA 1
ATOM 910 C C . PHE A 1 116 ? -22.301 -2.077 44.535 1.00 80.12 116 PHE A C 1
ATOM 912 O O . PHE A 1 116 ? -22.837 -2.807 43.700 1.00 80.12 116 PHE A O 1
ATOM 919 N N . VAL A 1 117 ? -21.765 -2.551 45.661 1.00 77.75 117 VAL A N 1
ATOM 920 C CA . VAL A 1 117 ? -21.860 -3.953 46.069 1.00 77.75 117 VAL A CA 1
ATOM 921 C C . VAL A 1 117 ? -23.257 -4.225 46.623 1.00 77.75 117 VAL A C 1
ATOM 923 O O . VAL A 1 117 ? -23.738 -3.566 47.551 1.00 77.75 117 VAL A O 1
ATOM 926 N N . GLU A 1 118 ? -23.918 -5.227 46.050 1.00 71.62 118 GLU A N 1
ATOM 927 C CA . GLU A 1 118 ? -25.257 -5.641 46.456 1.00 71.62 118 GLU A CA 1
ATOM 928 C C . GLU A 1 118 ? -25.280 -5.969 47.960 1.00 71.62 118 GLU A C 1
ATOM 930 O O . GLU A 1 118 ? -24.448 -6.733 48.451 1.00 71.62 118 GLU A O 1
ATOM 935 N N . LYS A 1 119 ? -26.234 -5.386 48.698 1.00 71.88 119 LYS A N 1
ATOM 936 C CA . LYS A 1 119 ? -26.400 -5.499 50.166 1.00 71.88 119 LYS A CA 1
ATOM 937 C C . LYS A 1 119 ? -25.359 -4.776 51.032 1.00 71.88 119 LYS A C 1
ATOM 939 O O . LYS A 1 119 ? -25.495 -4.814 52.251 1.00 71.88 119 LYS A O 1
ATOM 944 N N . GLN A 1 120 ? -24.363 -4.115 50.444 1.00 71.31 120 GLN A N 1
ATOM 945 C CA . GLN A 1 120 ? -23.404 -3.275 51.179 1.00 71.31 120 GLN A CA 1
ATOM 946 C C . GLN A 1 120 ? -23.554 -1.791 50.846 1.00 71.31 120 GLN A C 1
ATOM 948 O O . GLN A 1 120 ? -23.224 -0.944 51.672 1.00 71.31 120 GLN A O 1
ATOM 953 N N . THR A 1 121 ? -24.097 -1.472 49.672 1.00 74.38 121 THR A N 1
ATOM 954 C CA . THR A 1 121 ? -24.354 -0.094 49.258 1.00 74.38 121 THR A CA 1
ATOM 955 C C . THR A 1 121 ? -25.853 0.187 49.270 1.00 74.38 121 THR A C 1
ATOM 957 O O . THR A 1 121 ? -26.639 -0.535 48.656 1.00 74.38 121 THR A O 1
ATOM 960 N N . VAL A 1 122 ? -26.254 1.252 49.966 1.00 75.25 122 VAL A N 1
ATOM 961 C CA . VAL A 1 122 ? -27.646 1.717 50.035 1.00 75.25 122 VAL A CA 1
ATOM 962 C C . VAL A 1 122 ? -27.724 3.099 49.398 1.00 75.25 122 VAL A C 1
ATOM 964 O O . VAL A 1 122 ? -26.962 3.998 49.747 1.00 75.25 122 VAL A O 1
ATOM 967 N N . GLY A 1 123 ? -28.630 3.267 48.436 1.00 75.00 123 GLY A N 1
ATOM 968 C CA . GLY A 1 123 ? -28.917 4.570 47.843 1.00 75.00 123 GLY A CA 1
ATOM 969 C C . GLY A 1 123 ? -29.834 5.370 48.760 1.00 75.00 123 GLY A C 1
ATOM 970 O O . GLY A 1 123 ? -30.978 4.973 48.970 1.00 75.00 123 GLY A O 1
ATOM 971 N N . VAL A 1 124 ? -29.341 6.488 49.288 1.00 81.19 124 VAL A N 1
ATOM 972 C CA . VAL A 1 124 ? -30.081 7.366 50.204 1.00 81.19 124 VAL A CA 1
ATOM 973 C C . VAL A 1 124 ? -30.169 8.767 49.584 1.00 81.19 124 VAL A C 1
ATOM 975 O O . VAL A 1 124 ? -29.186 9.236 49.001 1.00 81.19 124 VAL A O 1
ATOM 978 N N . PRO A 1 125 ? -31.325 9.454 49.645 1.00 84.38 125 PRO A N 1
ATOM 979 C CA . PRO A 1 125 ? -31.441 10.819 49.149 1.00 84.38 125 PRO A CA 1
ATOM 980 C C . PRO A 1 125 ? -30.520 11.785 49.925 1.00 84.38 125 PRO A C 1
ATOM 982 O O . PRO A 1 125 ? -30.329 11.611 51.130 1.00 84.38 125 PRO A O 1
ATOM 985 N N . PRO A 1 126 ? -29.994 12.847 49.280 1.00 83.19 126 PRO A N 1
ATOM 986 C CA . PRO A 1 126 ? -28.954 13.707 49.860 1.00 83.19 126 PRO A CA 1
ATOM 987 C C . PRO A 1 126 ? -29.299 14.317 51.224 1.00 83.19 126 PRO A C 1
ATOM 989 O O . PRO A 1 126 ? -28.427 14.452 52.075 1.00 83.19 126 PRO A O 1
ATOM 992 N N . ASN A 1 127 ? -30.571 14.660 51.438 1.00 83.31 127 ASN A N 1
ATOM 993 C CA . ASN A 1 127 ? -31.030 15.259 52.690 1.00 83.31 127 ASN A CA 1
ATOM 994 C C . ASN A 1 127 ? -30.952 14.258 53.855 1.00 83.31 127 ASN A C 1
ATOM 996 O O . ASN A 1 127 ? -30.456 14.608 54.916 1.00 83.31 127 ASN A O 1
ATOM 1000 N N . GLN A 1 128 ? -31.360 13.004 53.626 1.00 84.44 128 GLN A N 1
ATOM 1001 C CA . GLN A 1 128 ? -31.274 11.941 54.635 1.00 84.44 128 GLN A CA 1
ATOM 1002 C C . GLN A 1 128 ? -29.817 11.578 54.938 1.00 84.44 128 GLN A C 1
ATOM 1004 O O . GLN A 1 128 ? -29.457 11.424 56.096 1.00 84.44 128 GLN A O 1
ATOM 1009 N N . LEU A 1 129 ? -28.953 11.547 53.917 1.00 85.75 129 LEU A N 1
ATOM 1010 C CA . LEU A 1 129 ? -27.520 11.318 54.115 1.00 85.75 129 LEU A CA 1
ATOM 1011 C C . LEU A 1 129 ? -26.874 12.411 54.981 1.00 85.75 129 LEU A C 1
ATOM 1013 O O . LEU A 1 129 ? -26.006 12.120 55.801 1.00 85.75 129 LEU A O 1
ATOM 1017 N N . MET A 1 130 ? -27.291 13.668 54.807 1.00 85.75 130 MET A N 1
ATOM 1018 C CA . MET A 1 130 ? -26.800 14.779 55.622 1.00 85.75 130 MET A CA 1
ATOM 1019 C C . MET A 1 130 ? -27.273 14.665 57.075 1.00 85.75 130 MET A C 1
ATOM 1021 O O . MET A 1 130 ? -26.479 14.871 57.993 1.00 85.75 130 MET A O 1
ATOM 1025 N N . ASP A 1 131 ? -28.540 14.307 57.282 1.00 87.31 131 ASP A N 1
ATOM 1026 C CA . ASP A 1 131 ? -29.113 14.117 58.615 1.00 87.31 131 ASP A CA 1
ATOM 1027 C C . ASP A 1 131 ? -28.425 12.961 59.362 1.00 87.31 131 ASP A C 1
ATOM 1029 O O . ASP A 1 131 ? -27.996 13.146 60.505 1.00 87.31 131 ASP A O 1
ATOM 1033 N N . ASP A 1 132 ? -28.209 11.823 58.693 1.00 83.56 132 ASP A N 1
ATOM 1034 C CA . ASP A 1 132 ? -27.512 10.652 59.241 1.00 83.56 132 ASP A CA 1
ATOM 1035 C C . ASP A 1 132 ? -26.058 10.979 59.626 1.00 83.56 132 ASP A C 1
ATOM 1037 O O . ASP A 1 132 ? -25.572 10.553 60.676 1.00 83.56 132 ASP A O 1
ATOM 1041 N N . LEU A 1 133 ? -25.364 11.787 58.816 1.00 84.62 133 LEU A N 1
ATOM 1042 C CA . LEU A 1 133 ? -23.982 12.205 59.075 1.00 84.62 133 LEU A CA 1
ATOM 1043 C C . LEU A 1 133 ? -23.889 13.174 60.263 1.00 84.62 133 LEU A C 1
ATOM 1045 O O . LEU A 1 133 ? -22.993 13.077 61.106 1.00 84.62 133 LEU A O 1
ATOM 1049 N N . ILE A 1 134 ? -24.828 14.116 60.364 1.00 87.88 134 ILE A N 1
ATOM 1050 C CA . ILE A 1 134 ? -24.929 15.024 61.513 1.00 87.88 134 ILE A CA 1
ATOM 1051 C C . ILE A 1 134 ? -25.242 14.230 62.783 1.00 87.88 134 ILE A C 1
ATOM 1053 O O . ILE A 1 134 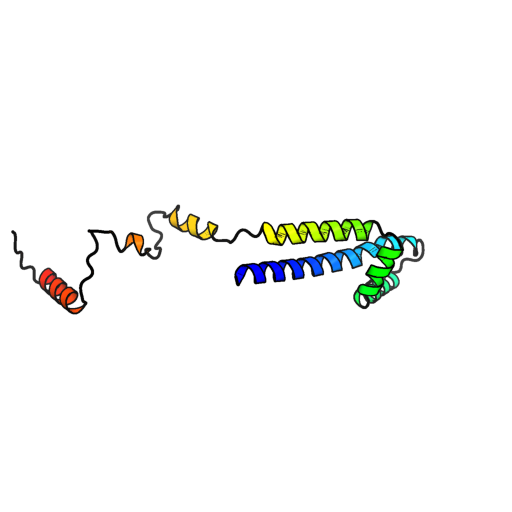? -24.681 14.521 63.842 1.00 87.88 134 ILE A O 1
ATOM 1057 N N . GLN A 1 135 ? -26.111 13.226 62.687 1.00 87.81 135 GLN A N 1
ATOM 1058 C CA . GLN A 1 135 ? -26.459 12.353 63.799 1.00 87.81 135 GLN A CA 1
ATOM 1059 C C . GLN A 1 135 ? -25.272 11.483 64.235 1.00 87.81 135 GLN A C 1
ATOM 1061 O O . GLN A 1 135 ? -24.995 11.404 65.433 1.00 87.81 135 GLN A O 1
ATOM 1066 N N . SER A 1 136 ? -24.505 10.919 63.295 1.00 83.56 136 SER A N 1
ATOM 1067 C CA . SER A 1 136 ? -23.320 10.111 63.609 1.00 83.56 136 SER A CA 1
ATOM 1068 C C . SER A 1 136 ? -22.216 10.931 64.283 1.00 83.56 136 SER A C 1
ATOM 1070 O O . SER A 1 136 ? -21.534 10.436 65.175 1.00 83.56 136 SER A O 1
ATOM 1072 N N . MET A 1 137 ? -22.051 12.202 63.904 1.00 83.12 137 MET A N 1
ATOM 1073 C CA . MET A 1 137 ? -21.087 13.112 64.541 1.00 83.12 137 MET A CA 1
ATOM 1074 C C . MET A 1 137 ? -21.532 13.603 65.924 1.00 83.12 137 MET A C 1
ATOM 1076 O O . MET A 1 137 ? -20.691 14.002 66.728 1.00 83.12 137 MET A O 1
ATOM 1080 N N . LYS A 1 138 ? -22.837 13.585 66.214 1.00 83.31 138 LYS A N 1
ATOM 1081 C CA . LYS A 1 138 ? -23.392 13.991 67.515 1.00 83.31 138 LYS A CA 1
ATOM 1082 C C . LYS A 1 138 ? -23.321 12.898 68.586 1.00 83.31 138 LYS A C 1
ATOM 1084 O O . LYS A 1 138 ? -23.572 13.203 69.747 1.00 83.31 138 LYS A O 1
ATOM 1089 N N . GLY A 1 139 ? -22.932 11.670 68.232 1.00 64.50 139 GLY A N 1
ATOM 1090 C CA . GLY A 1 139 ? -22.587 10.625 69.200 1.00 64.50 139 GLY A CA 1
ATOM 1091 C C . GLY A 1 139 ? -23.751 10.083 70.037 1.00 64.50 139 GLY A C 1
ATOM 1092 O O . GLY A 1 139 ? -23.513 9.549 71.118 1.00 64.50 139 GLY A O 1
ATOM 1093 N N . GLU A 1 140 ? -25.002 10.190 69.579 1.00 60.69 140 GLU A N 1
ATOM 1094 C CA . GLU A 1 140 ? -26.108 9.482 70.234 1.00 60.69 140 GLU A CA 1
ATOM 1095 C C . GLU A 1 140 ? -26.104 8.005 69.819 1.00 60.69 140 GLU A C 1
ATOM 1097 O O . GLU A 1 140 ? -26.743 7.604 68.845 1.00 60.69 140 GLU A O 1
ATOM 1102 N N . ASN A 1 141 ? -25.379 7.191 70.592 1.00 54.94 141 ASN A N 1
ATOM 1103 C CA . ASN A 1 141 ? -25.557 5.743 70.623 1.00 54.94 141 ASN A CA 1
ATOM 1104 C C . ASN A 1 141 ? -27.022 5.423 70.940 1.00 54.94 141 ASN A C 1
ATOM 1106 O O . ASN A 1 141 ? -27.508 5.689 72.041 1.00 54.94 141 ASN A O 1
ATOM 1110 N N . LYS A 1 142 ? -27.708 4.786 69.995 1.00 52.97 142 LYS A N 1
ATOM 1111 C CA . LYS A 1 142 ? -28.824 3.899 70.314 1.00 52.97 142 LYS A CA 1
ATOM 1112 C C . LYS A 1 142 ? -28.335 2.479 70.087 1.00 52.97 142 LYS A C 1
ATOM 1114 O O . LYS A 1 142 ? -28.465 1.945 68.993 1.00 52.97 142 LYS A O 1
ATOM 1119 N N . ASP A 1 143 ? -27.726 1.928 71.132 1.00 46.53 143 ASP A N 1
ATOM 1120 C CA . ASP A 1 143 ? -27.524 0.491 71.257 1.00 46.53 143 ASP A CA 1
ATOM 1121 C C . ASP A 1 143 ? -28.899 -0.192 71.285 1.00 46.53 143 ASP A C 1
ATOM 1123 O O . ASP A 1 143 ? -29.769 0.159 72.092 1.00 46.53 143 ASP A O 1
ATOM 1127 N N . GLY A 1 144 ? -29.081 -1.148 70.378 1.00 36.50 144 GLY A N 1
ATOM 1128 C CA . GLY A 1 144 ? -30.217 -2.058 70.280 1.00 36.50 144 GLY A CA 1
ATOM 1129 C C . GLY A 1 144 ? -29.831 -3.250 69.428 1.00 36.50 144 GLY A C 1
ATOM 1130 O O . GLY A 1 144 ? -29.717 -3.055 68.199 1.00 36.50 144 GLY A O 1
#

Sequence (144 aa):
MKAWKIKLIMGLVIFFILEYVVILLSGIAPFIAEKKTNMSADSLQGYFFDTSLHPFVAIQNYLDSDNRLFIVGSIAAVIVALMAMFNTKSNKKELELADSYGVHGSSRWATDKELFVEKQTVGVPPNQLMDDLIQSMKGENKDG